Protein AF-K1RVS3-F1 (afdb_monomer_lite)

Organism: NCBI:txid408170

Foldseek 3Di:
DVVVCCCVVVVPQQADAEELDLDPCVCVVPVNGHYHYHYCLVVVVVCCVVPDPPDDLEAVAAEEEELEPSCQVVSVVNCVVSVYWYKYWYFDFDPVDDDPNHTDTPDTDIGTPDCPNHHYHYDDSDDDPCPSVVVVVVD

Structure (mmCIF, N/CA/C/O backbone):
data_AF-K1RVS3-F1
#
_entry.id   AF-K1RVS3-F1
#
loop_
_atom_site.group_PDB
_atom_site.id
_atom_site.type_symbol
_atom_site.label_atom_id
_atom_site.label_alt_id
_atom_site.label_comp_id
_atom_site.label_asym_id
_atom_site.label_entity_id
_atom_site.label_seq_id
_atom_site.pdbx_PDB_ins_code
_atom_site.Cartn_x
_atom_site.Cartn_y
_atom_site.Cartn_z
_atom_site.occupancy
_atom_site.B_iso_or_equiv
_atom_site.auth_seq_id
_atom_site.auth_comp_id
_atom_site.auth_asym_id
_atom_site.auth_atom_id
_atom_site.pdbx_PDB_model_num
ATOM 1 N N . ALA A 1 1 ? 18.062 2.737 -10.398 1.00 77.12 1 ALA A N 1
ATOM 2 C CA . ALA A 1 1 ? 17.655 1.320 -10.451 1.00 77.12 1 ALA A CA 1
ATOM 3 C C . ALA A 1 1 ? 18.523 0.573 -11.467 1.00 77.12 1 ALA A C 1
ATOM 5 O O . ALA A 1 1 ? 18.142 0.468 -12.624 1.00 77.12 1 ALA A O 1
ATOM 6 N N . ILE A 1 2 ? 19.707 0.100 -11.053 1.00 90.50 2 ILE A N 1
ATOM 7 C CA . ILE A 1 2 ? 20.671 -0.561 -11.960 1.00 90.50 2 ILE A CA 1
ATOM 8 C C . ILE A 1 2 ? 20.078 -1.858 -12.529 1.00 90.50 2 ILE A C 1
ATOM 10 O O . ILE A 1 2 ? 20.149 -2.089 -13.727 1.00 90.50 2 ILE A O 1
ATOM 14 N N . ALA A 1 3 ? 19.388 -2.644 -11.697 1.00 93.38 3 ALA A N 1
ATOM 15 C CA . ALA A 1 3 ? 18.771 -3.902 -12.121 1.00 93.38 3 ALA A CA 1
ATOM 16 C C . ALA A 1 3 ? 17.780 -3.741 -13.291 1.00 93.38 3 ALA A C 1
ATOM 18 O O . ALA A 1 3 ? 17.792 -4.549 -14.212 1.00 93.38 3 ALA A O 1
ATOM 19 N N . LEU A 1 4 ? 16.957 -2.684 -13.294 1.00 94.69 4 LEU A N 1
ATOM 20 C CA . LEU A 1 4 ? 16.032 -2.423 -14.404 1.00 94.69 4 LEU A CA 1
ATOM 21 C C . LEU A 1 4 ? 16.772 -2.102 -15.704 1.00 94.69 4 LEU A C 1
ATOM 23 O O . LEU A 1 4 ? 16.376 -2.565 -16.767 1.00 94.69 4 LEU A O 1
ATOM 27 N N . GLN A 1 5 ? 17.857 -1.331 -15.618 1.00 94.50 5 GLN A N 1
ATOM 28 C CA . GLN A 1 5 ? 18.674 -0.990 -16.781 1.00 94.50 5 GLN A CA 1
ATOM 29 C C . GLN A 1 5 ? 19.378 -2.221 -17.348 1.00 94.50 5 GLN A C 1
ATOM 31 O O . GLN A 1 5 ? 19.389 -2.386 -18.561 1.00 94.50 5 GLN A O 1
ATOM 36 N N . GLU A 1 6 ? 19.894 -3.110 -16.498 1.00 96.44 6 GLU A N 1
ATOM 37 C CA . GLU A 1 6 ? 20.478 -4.384 -16.933 1.00 96.44 6 GLU A CA 1
ATOM 38 C C . GLU A 1 6 ? 19.450 -5.247 -17.677 1.00 96.44 6 GLU A C 1
ATOM 40 O O . GLU A 1 6 ? 19.685 -5.649 -18.817 1.00 96.44 6 GLU A O 1
ATOM 45 N N . LEU A 1 7 ? 18.270 -5.458 -17.080 1.00 96.75 7 LEU A N 1
ATOM 46 C CA . LEU A 1 7 ? 17.194 -6.235 -17.700 1.00 96.75 7 LEU A CA 1
ATOM 47 C C . LEU A 1 7 ? 16.809 -5.668 -19.073 1.00 96.75 7 LEU A C 1
ATOM 49 O O . LEU A 1 7 ? 16.727 -6.396 -20.063 1.00 96.75 7 LEU A O 1
ATOM 53 N N . CYS A 1 8 ? 16.598 -4.357 -19.146 1.00 96.00 8 CYS A N 1
ATOM 54 C CA . CYS A 1 8 ? 16.056 -3.724 -20.338 1.00 96.00 8 CYS A CA 1
ATOM 55 C C . CYS A 1 8 ? 17.080 -3.422 -21.436 1.00 96.00 8 CYS A C 1
ATOM 57 O O . CYS A 1 8 ? 16.759 -3.546 -22.619 1.00 96.00 8 CYS A O 1
ATOM 59 N N . ASN A 1 9 ? 18.286 -2.990 -21.067 1.00 93.44 9 ASN A N 1
ATOM 60 C CA . ASN A 1 9 ? 19.292 -2.526 -22.022 1.00 93.44 9 ASN A CA 1
ATOM 61 C C . ASN A 1 9 ? 20.282 -3.632 -22.398 1.00 93.44 9 ASN A C 1
ATOM 63 O O . ASN A 1 9 ? 20.774 -3.628 -23.524 1.00 93.44 9 ASN A O 1
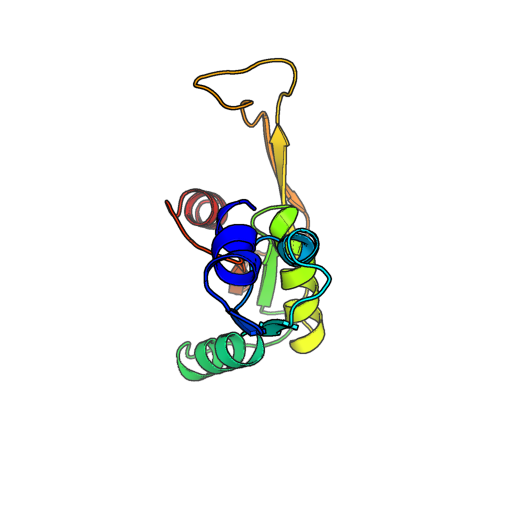ATOM 67 N N . ASN A 1 10 ? 20.543 -4.582 -21.491 1.00 95.12 10 ASN A N 1
ATOM 68 C CA . ASN A 1 10 ? 21.573 -5.606 -21.687 1.00 95.12 10 ASN A CA 1
ATOM 69 C C . ASN A 1 10 ? 20.985 -7.009 -21.898 1.00 95.12 10 ASN A C 1
ATOM 71 O O . ASN A 1 10 ? 21.623 -7.841 -22.539 1.00 95.12 10 ASN A O 1
ATOM 75 N N . MET A 1 11 ? 19.775 -7.280 -21.393 1.00 97.00 11 MET A N 1
ATOM 76 C CA . MET A 1 11 ? 19.152 -8.614 -21.450 1.00 97.00 11 MET A CA 1
ATOM 77 C C . MET A 1 11 ? 17.926 -8.697 -22.372 1.00 97.00 11 MET A C 1
ATOM 79 O O . MET A 1 11 ? 17.332 -9.765 -22.499 1.00 97.00 11 MET A O 1
ATOM 83 N N . GLY A 1 12 ? 17.558 -7.599 -23.039 1.00 96.06 12 GLY A N 1
ATOM 84 C CA . GLY A 1 12 ? 16.504 -7.588 -24.058 1.00 96.06 12 GLY A CA 1
ATOM 85 C C . GLY A 1 12 ? 15.071 -7.593 -23.518 1.00 96.06 12 GLY A C 1
ATOM 86 O O . GLY A 1 12 ? 14.155 -7.947 -24.252 1.00 96.06 12 GLY A O 1
ATOM 87 N N . VAL A 1 13 ? 14.845 -7.211 -22.256 1.00 97.44 13 VAL A N 1
ATOM 88 C CA . VAL A 1 13 ? 13.482 -7.039 -21.727 1.00 97.44 13 VAL A CA 1
ATOM 89 C C . VAL A 1 13 ? 12.863 -5.756 -22.290 1.00 97.44 13 VAL A C 1
ATOM 91 O O . VAL A 1 13 ? 13.359 -4.653 -22.051 1.00 97.44 13 VAL A O 1
ATOM 94 N N . ASP A 1 14 ? 11.757 -5.886 -23.021 1.00 95.50 14 ASP A N 1
ATOM 95 C CA . ASP A 1 14 ? 11.074 -4.739 -23.635 1.00 95.50 14 ASP A CA 1
ATOM 96 C C . ASP A 1 14 ? 9.966 -4.138 -22.768 1.00 95.50 14 ASP A C 1
ATOM 98 O O . ASP A 1 14 ? 9.826 -2.914 -22.729 1.00 95.50 14 ASP A O 1
ATOM 102 N N . ASN A 1 15 ? 9.240 -4.980 -22.028 1.00 96.06 15 ASN A N 1
ATOM 103 C CA . ASN A 1 15 ? 8.150 -4.578 -21.144 1.00 96.06 15 ASN A CA 1
ATOM 104 C C . ASN A 1 15 ? 8.275 -5.262 -19.781 1.00 96.06 15 ASN A C 1
ATOM 106 O O . ASN A 1 15 ? 8.601 -6.447 -19.695 1.00 96.06 15 ASN A O 1
ATOM 110 N N . ILE A 1 16 ? 7.958 -4.524 -18.721 1.00 96.44 16 ILE A N 1
ATOM 111 C CA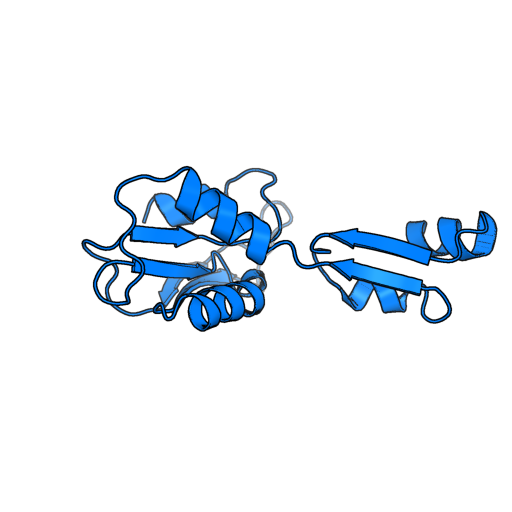 . ILE A 1 16 ? 7.850 -5.031 -17.354 1.00 96.44 16 ILE A CA 1
ATOM 112 C C . ILE A 1 16 ? 6.415 -4.828 -16.886 1.00 96.44 16 ILE A C 1
ATOM 114 O O . ILE A 1 16 ? 5.893 -3.720 -16.964 1.00 96.44 16 ILE A O 1
ATOM 118 N N . ILE A 1 17 ? 5.801 -5.892 -16.373 1.00 96.75 17 ILE A N 1
ATOM 119 C CA . ILE A 1 17 ? 4.494 -5.845 -15.717 1.00 96.75 17 ILE A CA 1
ATOM 120 C C . ILE A 1 17 ? 4.723 -6.176 -14.246 1.00 96.75 17 ILE A C 1
ATOM 122 O O . ILE A 1 17 ? 5.301 -7.215 -13.922 1.00 96.75 17 ILE A O 1
ATOM 126 N N . THR A 1 18 ? 4.302 -5.283 -13.359 1.00 95.56 18 THR A N 1
ATOM 127 C CA . THR A 1 18 ? 4.451 -5.415 -11.909 1.00 95.56 18 THR A CA 1
ATOM 128 C C . THR A 1 18 ? 3.174 -4.997 -11.190 1.00 95.56 18 THR A C 1
ATOM 130 O O . THR A 1 18 ? 2.269 -4.407 -11.782 1.00 95.56 18 THR A O 1
ATOM 133 N N . PHE A 1 19 ? 3.115 -5.295 -9.897 1.00 95.06 19 PHE A N 1
ATOM 134 C CA . PHE A 1 19 ? 2.019 -4.915 -9.018 1.00 95.06 19 PHE A CA 1
ATOM 135 C C . PHE A 1 19 ? 2.531 -4.012 -7.901 1.00 95.06 19 PHE A C 1
ATOM 137 O O . PHE A 1 19 ? 3.568 -4.311 -7.316 1.00 95.06 19 PHE A O 1
ATOM 144 N N . ASP A 1 20 ? 1.797 -2.929 -7.644 1.00 93.00 20 ASP A N 1
ATOM 145 C CA . ASP A 1 20 ? 2.004 -1.966 -6.551 1.00 93.00 20 ASP A CA 1
ATOM 146 C C . ASP A 1 20 ? 3.478 -1.653 -6.229 1.00 93.00 20 ASP A C 1
ATOM 148 O O . ASP A 1 20 ? 3.944 -1.825 -5.105 1.00 93.00 20 ASP A O 1
ATOM 152 N N . ALA A 1 21 ? 4.248 -1.219 -7.232 1.00 93.94 21 ALA A N 1
ATOM 153 C CA . ALA A 1 21 ? 5.636 -0.820 -7.010 1.00 93.94 21 ALA A CA 1
ATOM 154 C C . ALA A 1 21 ? 5.729 0.261 -5.914 1.00 93.94 21 ALA A C 1
ATOM 156 O O . ALA A 1 21 ? 5.094 1.309 -6.045 1.00 93.94 21 ALA A O 1
ATOM 157 N N . HIS A 1 22 ? 6.578 0.025 -4.902 1.00 92.06 22 HIS A N 1
ATOM 158 C CA . HIS A 1 22 ? 6.781 0.913 -3.744 1.00 92.06 22 HIS A CA 1
ATOM 159 C C . HIS A 1 22 ? 6.933 2.389 -4.137 1.00 92.06 22 HIS A C 1
ATOM 161 O O . HIS A 1 22 ? 6.316 3.277 -3.553 1.00 92.06 22 HIS A O 1
ATOM 167 N N . ASP A 1 23 ? 7.726 2.646 -5.182 1.00 90.81 23 ASP A N 1
ATOM 168 C CA . ASP A 1 23 ? 7.814 3.949 -5.828 1.00 90.81 23 ASP A CA 1
ATOM 169 C C . ASP A 1 23 ? 7.659 3.793 -7.351 1.00 90.81 23 ASP A C 1
ATOM 171 O O . ASP A 1 23 ? 8.591 3.321 -8.017 1.00 90.81 23 ASP A O 1
ATOM 175 N N . PRO A 1 24 ? 6.527 4.214 -7.947 1.00 89.12 24 PRO A N 1
ATOM 176 C CA . PRO A 1 24 ? 6.302 4.081 -9.385 1.00 89.12 24 PRO A CA 1
ATOM 177 C C . PRO A 1 24 ? 7.296 4.901 -10.221 1.00 89.12 24 PRO A C 1
ATOM 179 O O . PRO A 1 24 ? 7.517 4.594 -11.393 1.00 89.12 24 PRO A O 1
ATOM 182 N N . ARG A 1 25 ? 7.976 5.898 -9.631 1.00 92.12 25 ARG A N 1
ATOM 183 C CA . ARG A 1 25 ? 9.012 6.695 -10.314 1.00 92.12 25 ARG A CA 1
ATOM 184 C C . ARG A 1 25 ? 10.228 5.865 -10.711 1.00 92.12 25 ARG A C 1
ATOM 186 O O . ARG A 1 25 ? 11.052 6.342 -11.490 1.00 92.12 25 ARG A O 1
ATOM 193 N N . VAL A 1 26 ? 10.345 4.628 -10.226 1.00 93.50 26 VAL A N 1
ATOM 194 C CA . VAL A 1 26 ? 11.361 3.667 -10.668 1.00 93.50 26 VAL A CA 1
ATOM 195 C C . VAL A 1 26 ? 11.366 3.479 -12.198 1.00 93.50 26 VAL A C 1
ATOM 197 O O . VAL A 1 26 ? 12.433 3.269 -12.778 1.00 93.50 26 VAL A O 1
ATOM 200 N N . GLN A 1 27 ? 10.219 3.676 -12.862 1.00 94.38 27 GLN A N 1
ATOM 201 C CA . GLN A 1 27 ? 10.084 3.701 -14.324 1.00 94.38 27 GLN A CA 1
ATOM 202 C C . GLN A 1 27 ? 11.038 4.699 -15.006 1.00 94.38 27 GLN A C 1
ATOM 204 O O . GLN A 1 27 ? 11.537 4.427 -16.097 1.00 94.38 27 GLN A O 1
ATOM 209 N N . ASN A 1 28 ? 11.376 5.818 -14.355 1.00 95.06 28 ASN A N 1
ATOM 210 C CA . ASN A 1 28 ? 12.280 6.832 -14.910 1.00 95.06 28 ASN A CA 1
ATOM 211 C C . ASN A 1 28 ? 13.697 6.300 -15.178 1.00 95.06 28 ASN A C 1
ATOM 213 O O . ASN A 1 28 ? 14.463 6.933 -15.899 1.00 95.06 28 ASN A O 1
ATOM 217 N N . ALA A 1 29 ? 14.069 5.150 -14.604 1.00 95.06 29 ALA A N 1
ATOM 218 C CA . ALA A 1 29 ? 15.347 4.503 -14.888 1.00 95.06 29 ALA A CA 1
ATOM 219 C C . ALA A 1 29 ? 15.407 3.860 -16.286 1.00 95.06 29 ALA A C 1
ATOM 221 O O . ALA A 1 29 ? 16.510 3.640 -16.792 1.00 95.06 29 ALA A O 1
ATOM 222 N N . ILE A 1 30 ? 14.248 3.561 -16.884 1.00 95.56 30 ILE A N 1
ATOM 223 C CA . ILE A 1 30 ? 14.075 2.887 -18.180 1.00 95.56 30 ILE A CA 1
ATOM 224 C C . ILE A 1 30 ? 12.971 3.576 -19.015 1.00 95.56 30 ILE A C 1
ATOM 226 O O . ILE A 1 30 ? 12.006 2.937 -19.428 1.00 95.56 30 ILE A O 1
ATOM 230 N N . PRO A 1 31 ? 13.089 4.885 -19.307 1.00 94.19 31 PRO A N 1
ATOM 231 C CA . PRO A 1 31 ? 11.987 5.697 -19.841 1.00 94.19 31 PRO A CA 1
ATOM 232 C C . PRO A 1 31 ? 11.537 5.311 -21.260 1.00 94.19 31 PRO A C 1
ATOM 234 O O . PRO A 1 31 ? 10.481 5.747 -21.707 1.00 94.19 31 PRO A O 1
ATOM 237 N N . LEU A 1 32 ? 12.339 4.520 -21.978 1.00 94.56 32 LEU A N 1
ATOM 238 C CA . LEU A 1 32 ? 12.052 4.050 -23.337 1.00 94.56 32 LEU A CA 1
ATOM 239 C C . LEU A 1 32 ? 11.452 2.635 -23.375 1.00 94.56 32 LEU A C 1
ATOM 241 O O . LEU A 1 32 ? 11.299 2.068 -24.454 1.00 94.56 32 LEU A O 1
ATOM 245 N N . LYS A 1 33 ? 11.166 2.040 -22.214 1.00 95.69 33 LYS A N 1
ATOM 246 C CA . LYS A 1 33 ? 10.674 0.665 -22.076 1.00 95.69 33 LYS A CA 1
ATOM 247 C C . LYS A 1 33 ? 9.283 0.665 -21.462 1.00 95.69 33 LYS A C 1
ATOM 249 O O . LYS A 1 33 ? 8.941 1.571 -20.700 1.00 95.69 33 LYS A O 1
ATOM 254 N N . GLY A 1 34 ? 8.477 -0.342 -21.793 1.00 95.50 34 GLY A N 1
ATOM 255 C CA . GLY A 1 34 ? 7.160 -0.478 -21.186 1.00 95.50 34 GLY A CA 1
ATOM 256 C C . GLY A 1 34 ? 7.286 -0.825 -19.707 1.00 95.50 34 GLY A C 1
ATOM 257 O O . GLY A 1 34 ? 8.059 -1.705 -19.324 1.00 95.50 34 GLY A O 1
ATOM 258 N N . PHE A 1 35 ? 6.521 -0.129 -18.872 1.00 96.56 35 PHE A N 1
ATOM 259 C CA . PHE A 1 35 ? 6.440 -0.396 -17.443 1.00 96.56 35 PHE A CA 1
ATOM 260 C C . PHE A 1 35 ? 4.988 -0.254 -17.000 1.00 96.56 35 PHE A C 1
ATOM 262 O O . PHE A 1 35 ? 4.466 0.852 -16.862 1.00 96.56 35 PHE A O 1
ATOM 269 N N . GLU A 1 36 ? 4.325 -1.385 -16.817 1.00 96.06 36 GLU A N 1
ATOM 270 C CA . GLU A 1 36 ? 2.951 -1.461 -16.347 1.00 96.06 36 GLU A CA 1
ATOM 271 C C . GLU A 1 36 ? 2.963 -1.754 -14.849 1.00 96.06 36 GLU A C 1
ATOM 273 O O . GLU A 1 36 ? 3.420 -2.810 -14.414 1.00 96.06 36 GLU A O 1
ATOM 278 N N . ASN A 1 37 ? 2.469 -0.807 -14.054 1.00 94.62 37 ASN A N 1
ATOM 279 C CA . ASN A 1 37 ? 2.320 -0.964 -12.612 1.00 94.62 37 ASN A CA 1
ATOM 280 C C . ASN A 1 37 ? 0.836 -1.062 -12.258 1.00 94.62 37 ASN A C 1
ATOM 282 O O . ASN A 1 37 ? 0.135 -0.051 -12.193 1.00 94.62 37 ASN A O 1
ATOM 286 N N . VAL A 1 38 ? 0.350 -2.282 -12.058 1.00 94.81 38 VAL A N 1
ATOM 287 C CA . VAL A 1 38 ? -1.061 -2.548 -11.774 1.00 94.81 38 VAL A CA 1
ATOM 288 C C . VAL A 1 38 ? -1.324 -2.396 -10.278 1.00 94.81 38 VAL A C 1
ATOM 290 O O . VAL A 1 38 ? -0.652 -3.005 -9.447 1.00 94.81 38 VAL A O 1
ATOM 293 N N . GLN A 1 39 ? -2.339 -1.610 -9.920 1.00 92.12 39 GLN A N 1
ATOM 294 C CA . GLN A 1 39 ? -2.774 -1.478 -8.530 1.00 92.12 39 GLN A CA 1
ATOM 295 C C . GLN A 1 39 ? -3.723 -2.630 -8.155 1.00 92.12 39 GLN A C 1
ATOM 2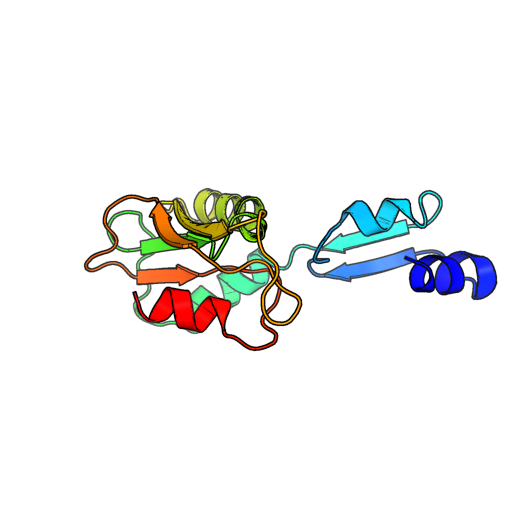97 O O . GLN A 1 39 ? -4.784 -2.770 -8.769 1.00 92.12 39 GLN A O 1
ATOM 302 N N . PRO A 1 40 ? -3.412 -3.439 -7.126 1.00 94.44 40 PRO A N 1
ATOM 303 C CA . PRO A 1 40 ? -4.234 -4.580 -6.729 1.00 94.44 40 PRO A CA 1
ATOM 304 C C . PRO A 1 40 ? -5.440 -4.187 -5.859 1.00 94.44 40 PRO A C 1
ATOM 306 O O . PRO A 1 40 ? -6.112 -5.068 -5.328 1.00 94.44 40 PRO A O 1
ATOM 309 N N . ALA A 1 41 ? -5.742 -2.891 -5.713 1.00 93.44 41 ALA A N 1
ATOM 310 C CA . ALA A 1 41 ? -6.701 -2.376 -4.736 1.00 93.44 41 ALA A CA 1
ATOM 311 C C . ALA A 1 41 ? -8.085 -3.039 -4.819 1.00 93.44 41 ALA A C 1
ATOM 313 O O . ALA A 1 41 ? -8.629 -3.452 -3.801 1.00 93.44 41 ALA A O 1
ATOM 314 N N . TYR A 1 42 ? -8.621 -3.242 -6.027 1.00 94.00 42 TYR A N 1
ATOM 315 C CA . TYR A 1 42 ? -9.892 -3.953 -6.196 1.00 94.00 42 TYR A CA 1
ATOM 316 C C . TYR A 1 42 ? -9.836 -5.398 -5.677 1.00 94.00 42 TYR A C 1
ATOM 318 O O . TYR A 1 42 ? -10.765 -5.848 -5.011 1.00 94.00 42 TYR A O 1
ATOM 326 N N . GLN A 1 43 ? -8.748 -6.127 -5.952 1.00 96.06 43 GLN A N 1
ATOM 327 C CA . GLN A 1 43 ? -8.595 -7.505 -5.475 1.00 96.06 43 GLN A CA 1
ATOM 328 C C . GLN A 1 43 ? -8.431 -7.551 -3.954 1.00 96.06 43 GLN A C 1
ATOM 330 O O . GLN A 1 43 ? -8.975 -8.450 -3.321 1.00 96.06 43 GLN A O 1
ATOM 335 N N . MET A 1 44 ? -7.746 -6.566 -3.365 1.00 95.44 44 MET A N 1
ATOM 336 C CA . MET A 1 44 ? -7.609 -6.437 -1.911 1.00 95.44 44 MET A CA 1
ATOM 337 C C . MET A 1 44 ? -8.952 -6.136 -1.238 1.00 95.44 44 MET A C 1
ATOM 339 O O . MET A 1 44 ? -9.319 -6.823 -0.292 1.00 95.44 44 MET A O 1
ATOM 343 N N . ILE A 1 45 ? -9.730 -5.185 -1.767 1.00 94.44 45 ILE A N 1
ATOM 344 C CA . ILE A 1 45 ? -11.086 -4.883 -1.277 1.00 94.44 45 ILE A CA 1
ATOM 345 C C . ILE A 1 45 ? -11.986 -6.113 -1.406 1.00 94.44 45 ILE A C 1
ATOM 347 O O . ILE A 1 45 ? -12.675 -6.488 -0.462 1.00 94.44 45 ILE A O 1
ATOM 351 N N . LYS A 1 46 ? -11.959 -6.782 -2.562 1.00 95.50 46 LYS A N 1
ATOM 352 C CA . LYS A 1 46 ? -12.726 -8.009 -2.782 1.00 95.50 46 LYS A CA 1
ATOM 353 C C . LYS A 1 46 ? -12.331 -9.096 -1.783 1.00 95.50 46 LYS A C 1
ATOM 355 O O . LYS A 1 46 ? -13.209 -9.784 -1.275 1.00 95.50 46 LYS A O 1
ATOM 360 N N . ALA A 1 47 ? -11.041 -9.282 -1.517 1.00 96.38 47 ALA A N 1
ATOM 361 C CA . ALA A 1 47 ? -10.581 -10.250 -0.532 1.00 96.38 47 ALA A CA 1
ATOM 362 C C . ALA A 1 47 ? -11.064 -9.879 0.875 1.00 96.38 47 ALA A C 1
ATOM 364 O O . ALA A 1 47 ? -11.609 -10.744 1.549 1.00 96.38 47 ALA A O 1
ATOM 365 N N . LEU A 1 48 ? -10.948 -8.609 1.275 1.00 94.56 48 LEU A N 1
ATOM 366 C CA . LEU A 1 48 ? -11.427 -8.111 2.564 1.00 94.56 48 LEU A CA 1
ATOM 367 C C . LEU A 1 48 ? -12.915 -8.428 2.768 1.00 94.56 48 LEU A C 1
ATOM 369 O O . LEU A 1 48 ? -13.264 -9.143 3.698 1.00 94.56 48 LEU A O 1
ATOM 373 N N . VAL A 1 49 ? -13.770 -7.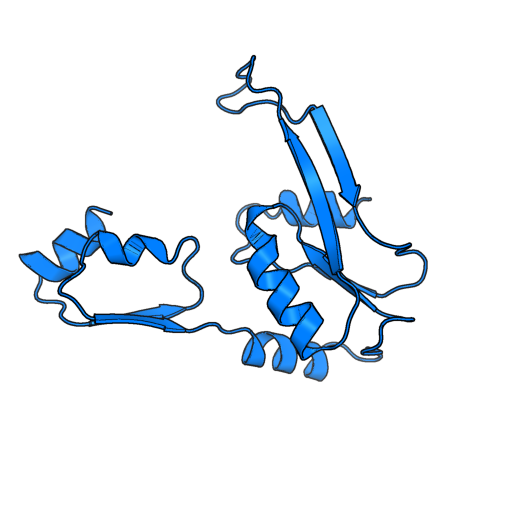985 1.845 1.00 93.88 49 VAL A N 1
ATOM 374 C CA . VAL A 1 49 ? -15.234 -8.134 1.948 1.00 93.88 49 VAL A CA 1
ATOM 375 C C . VAL A 1 49 ? -15.693 -9.596 1.918 1.00 93.88 49 VAL A C 1
ATOM 377 O O . VAL A 1 49 ? -16.738 -9.918 2.465 1.00 93.88 49 VAL A O 1
ATOM 380 N N . ASN A 1 50 ? -14.943 -10.493 1.271 1.00 96.06 50 ASN A N 1
ATOM 381 C CA . ASN A 1 50 ? -15.315 -11.912 1.198 1.00 96.06 50 ASN A CA 1
ATOM 382 C C . ASN A 1 50 ? -14.725 -12.777 2.324 1.00 96.06 50 ASN A C 1
ATOM 384 O O . ASN A 1 50 ? -15.094 -13.944 2.410 1.00 96.06 50 ASN A O 1
ATOM 388 N N . ASN A 1 51 ? -13.770 -12.270 3.113 1.00 96.50 51 ASN A N 1
ATOM 389 C CA . ASN A 1 51 ? -13.072 -13.065 4.138 1.00 96.50 51 ASN A CA 1
ATOM 390 C C . ASN A 1 51 ? -13.191 -12.494 5.553 1.00 96.50 51 ASN A C 1
ATOM 392 O O . ASN A 1 51 ? -12.816 -13.177 6.503 1.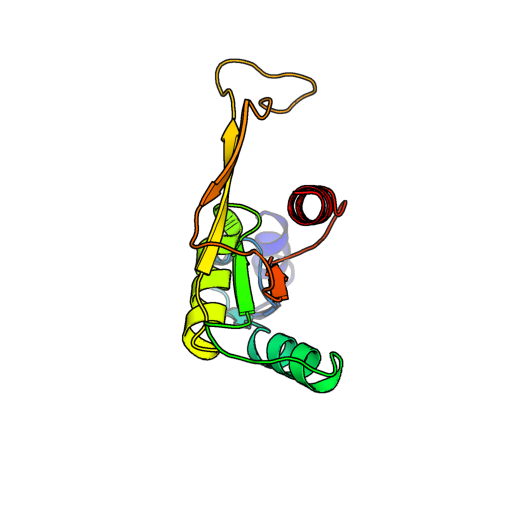00 96.50 51 ASN A O 1
ATOM 396 N N . VAL A 1 52 ? -13.662 -11.259 5.695 1.00 94.38 52 VAL A N 1
ATOM 397 C CA . VAL A 1 52 ? -13.997 -10.662 6.983 1.00 94.38 52 VAL A CA 1
ATOM 398 C C . VAL A 1 52 ? -15.513 -10.605 7.042 1.00 94.38 52 VAL A C 1
ATOM 400 O O . VAL A 1 52 ? -16.142 -9.915 6.236 1.00 94.38 52 VAL A O 1
ATOM 403 N N . ASP A 1 53 ? -16.080 -11.402 7.944 1.00 93.31 53 ASP A N 1
ATOM 404 C CA . ASP A 1 53 ? -17.504 -11.351 8.261 1.00 93.31 53 ASP A CA 1
ATOM 405 C C . ASP A 1 53 ? -17.843 -9.986 8.895 1.00 93.31 53 ASP A C 1
ATOM 407 O O . ASP A 1 53 ? -16.957 -9.157 9.066 1.00 93.31 53 ASP A O 1
ATOM 411 N N . ASP A 1 54 ? -19.126 -9.707 9.147 1.00 92.12 54 ASP A N 1
ATOM 412 C CA . ASP A 1 54 ? -19.615 -8.543 9.923 1.00 92.12 54 ASP A CA 1
ATOM 413 C C . ASP A 1 54 ? -19.094 -7.128 9.567 1.00 92.12 54 ASP A C 1
ATOM 415 O O . ASP A 1 54 ? -19.385 -6.163 10.268 1.00 92.12 54 ASP A O 1
ATOM 419 N N . LEU A 1 55 ? -18.436 -6.969 8.417 1.00 93.06 55 LEU A N 1
ATOM 420 C CA . LEU A 1 55 ? -17.868 -5.703 7.969 1.00 93.06 55 LEU A CA 1
ATOM 421 C C . LEU A 1 55 ? -18.966 -4.691 7.592 1.00 93.06 55 LEU A C 1
ATOM 423 O O . LEU A 1 55 ? -19.726 -4.893 6.638 1.00 93.06 55 LEU A O 1
ATOM 427 N N . HIS A 1 56 ? -19.009 -3.557 8.291 1.00 94.25 56 HIS A N 1
ATOM 428 C CA . HIS A 1 56 ? -19.907 -2.441 7.983 1.00 94.25 56 HIS A CA 1
ATOM 429 C C . HIS A 1 56 ? -19.160 -1.330 7.230 1.00 94.25 56 HIS A C 1
ATOM 431 O O . HIS A 1 56 ? -18.444 -0.518 7.812 1.00 94.25 56 HIS A O 1
ATOM 437 N N . LEU A 1 57 ? -19.318 -1.304 5.903 1.00 94.06 57 LEU A N 1
ATOM 438 C CA . LEU A 1 57 ? -18.662 -0.338 5.013 1.00 94.06 57 LEU A CA 1
ATOM 439 C C . LEU A 1 57 ? -19.371 1.027 5.009 1.00 94.06 57 LEU A C 1
ATOM 441 O O . LEU A 1 57 ? -19.991 1.414 4.017 1.00 94.06 57 LEU A O 1
ATOM 445 N N . ASP A 1 58 ? -19.267 1.761 6.111 1.00 94.94 58 ASP A N 1
ATOM 446 C CA . ASP A 1 58 ? -19.734 3.143 6.232 1.00 94.94 58 ASP A CA 1
ATOM 447 C C . ASP A 1 58 ? -18.845 3.962 7.186 1.00 94.94 58 ASP A C 1
ATOM 449 O O . ASP A 1 58 ? -17.965 3.432 7.868 1.00 94.94 58 ASP A O 1
ATOM 453 N N . LYS A 1 59 ? -19.037 5.285 7.203 1.00 94.56 59 LYS A N 1
ATOM 454 C CA . LYS A 1 59 ? -18.174 6.213 7.955 1.00 94.56 59 LYS A CA 1
ATOM 455 C C . LYS A 1 59 ? -18.406 6.143 9.456 1.00 94.56 59 LYS A C 1
ATOM 457 O O . LYS A 1 59 ? -17.543 6.562 10.232 1.00 94.56 59 LYS A O 1
ATOM 462 N N . GLU A 1 60 ? -19.577 5.687 9.869 1.00 94.88 60 GLU A N 1
ATOM 463 C CA . GLU A 1 60 ? -19.981 5.560 11.256 1.00 94.88 60 GLU A CA 1
ATOM 464 C C . GLU A 1 60 ? -19.267 4.378 11.919 1.00 94.88 60 GLU A C 1
ATOM 466 O O . GLU A 1 60 ? -18.835 4.518 13.064 1.00 94.88 60 GLU A O 1
ATOM 471 N N . HIS A 1 61 ? -19.061 3.280 11.187 1.00 95.88 61 HIS A N 1
ATOM 472 C CA . HIS A 1 61 ? -18.501 2.034 11.714 1.00 95.88 61 HIS A CA 1
ATOM 473 C C . HIS A 1 61 ? -17.066 1.740 11.273 1.00 95.88 61 HIS A C 1
ATOM 475 O O . HIS A 1 61 ? -16.409 0.941 11.929 1.00 95.88 61 HIS A O 1
ATOM 481 N N . MET A 1 62 ? -16.546 2.366 10.212 1.00 96.25 62 MET A N 1
ATOM 482 C CA . MET A 1 62 ? -15.235 2.002 9.667 1.00 96.25 62 MET A CA 1
ATOM 483 C C . MET A 1 62 ? -14.403 3.205 9.203 1.00 96.25 62 MET A C 1
ATOM 485 O O . MET A 1 62 ? -14.917 4.236 8.762 1.00 96.25 62 MET A O 1
ATOM 489 N N . MET A 1 63 ? -13.078 3.073 9.293 1.00 96.62 63 MET A N 1
ATOM 490 C CA . MET A 1 63 ? -12.113 4.071 8.828 1.00 96.62 63 MET A CA 1
ATOM 491 C C . MET A 1 63 ? -10.916 3.420 8.127 1.00 96.62 63 MET A C 1
ATOM 493 O O . MET A 1 63 ? -10.403 2.394 8.568 1.00 96.62 63 MET A O 1
ATOM 497 N N . VAL A 1 64 ? -10.417 4.065 7.070 1.00 97.12 64 VAL A N 1
ATOM 498 C CA . VAL A 1 64 ? -9.122 3.730 6.462 1.00 97.12 64 VAL A CA 1
ATOM 499 C C . VAL A 1 64 ? -8.017 4.519 7.154 1.00 97.12 64 VAL A C 1
ATOM 501 O O . VAL A 1 64 ? -8.137 5.729 7.326 1.00 97.12 64 VAL A O 1
ATOM 504 N N . VAL A 1 65 ? -6.918 3.862 7.519 1.00 95.94 65 VAL A N 1
ATOM 505 C CA . VAL A 1 65 ? -5.783 4.494 8.195 1.00 95.94 65 VAL A CA 1
ATOM 506 C C . VAL A 1 65 ? -4.480 4.239 7.447 1.00 95.94 65 VAL A C 1
ATOM 508 O O . VAL A 1 65 ? -4.099 3.097 7.197 1.00 95.94 65 VAL A O 1
ATOM 511 N N . SER A 1 66 ? -3.762 5.319 7.140 1.00 94.50 66 SER A N 1
ATOM 512 C CA . SER A 1 66 ? -2.393 5.232 6.629 1.00 94.50 66 SER A CA 1
ATOM 513 C C . SER A 1 66 ? -1.398 5.054 7.781 1.00 94.50 66 SER A C 1
ATOM 515 O O . SER A 1 66 ? -1.422 5.860 8.719 1.00 94.50 66 SER A O 1
ATOM 517 N N . PRO A 1 67 ? -0.503 4.050 7.748 1.00 91.69 67 PRO A N 1
ATOM 518 C CA . PRO A 1 67 ? 0.475 3.831 8.817 1.00 91.69 67 PRO A CA 1
ATOM 519 C C . PRO A 1 67 ? 1.578 4.901 8.857 1.00 91.69 67 PRO A C 1
ATOM 521 O O . PRO A 1 67 ? 2.230 5.085 9.886 1.00 91.69 67 PRO A O 1
ATOM 524 N N . ASP A 1 68 ? 1.793 5.604 7.743 1.00 88.62 68 ASP A N 1
ATOM 525 C CA . ASP A 1 68 ? 2.660 6.773 7.635 1.00 88.62 68 ASP A CA 1
ATOM 526 C C . ASP A 1 68 ? 2.259 7.678 6.450 1.00 88.62 68 ASP A C 1
ATOM 528 O O . ASP A 1 68 ? 1.198 7.519 5.846 1.00 88.62 68 ASP A O 1
ATOM 532 N N . GLU A 1 69 ? 3.087 8.673 6.129 1.00 88.06 69 GLU A N 1
ATOM 533 C CA . GLU A 1 69 ? 2.873 9.588 5.001 1.00 88.06 69 GLU A CA 1
ATOM 534 C C . GLU A 1 69 ? 3.004 8.899 3.629 1.00 88.06 69 GLU A C 1
ATOM 536 O O . GLU A 1 69 ? 2.319 9.282 2.680 1.00 88.06 69 GLU A O 1
ATOM 541 N N . GLY A 1 70 ? 3.849 7.869 3.513 1.00 87.56 70 GLY A N 1
ATOM 542 C CA . GLY A 1 70 ? 4.128 7.182 2.251 1.00 87.56 70 GLY A CA 1
ATOM 543 C C . GLY A 1 70 ? 2.923 6.404 1.721 1.00 87.56 70 GLY A C 1
ATOM 544 O O . GLY A 1 70 ? 2.680 6.385 0.514 1.00 87.56 70 GLY A O 1
ATOM 545 N N . GLY A 1 71 ? 2.119 5.837 2.623 1.00 89.50 71 GLY A N 1
ATOM 546 C CA . GLY A 1 71 ? 0.880 5.124 2.293 1.00 89.50 71 GLY A CA 1
ATOM 547 C C . GLY A 1 71 ? -0.327 6.018 1.975 1.00 89.50 71 GLY A C 1
ATOM 548 O O . GLY A 1 71 ? -1.387 5.508 1.602 1.00 89.50 71 GLY A O 1
ATOM 549 N N . MET A 1 72 ? -0.205 7.346 2.094 1.00 92.62 72 MET A N 1
ATOM 550 C CA . MET A 1 72 ? -1.369 8.240 2.125 1.00 92.62 72 MET A CA 1
ATOM 551 C C . MET A 1 72 ? -2.149 8.265 0.805 1.00 92.62 72 MET A C 1
ATOM 553 O O . MET A 1 72 ? -3.376 8.196 0.808 1.00 92.62 72 MET A O 1
ATOM 557 N N . SER A 1 73 ? -1.461 8.320 -0.338 1.00 92.38 73 SER A N 1
ATOM 558 C CA . SER A 1 73 ? -2.112 8.322 -1.660 1.00 92.38 73 SER A CA 1
ATOM 559 C C . SER A 1 73 ? -2.914 7.041 -1.909 1.00 92.38 73 SER A C 1
ATOM 561 O O . SER A 1 73 ? -4.017 7.095 -2.457 1.00 92.38 73 SER A O 1
ATOM 563 N N . ARG A 1 74 ? -2.394 5.899 -1.443 1.00 93.50 74 ARG A N 1
ATOM 564 C CA . ARG A 1 74 ? -3.084 4.608 -1.467 1.00 93.50 74 ARG A CA 1
ATOM 565 C C . ARG A 1 74 ? -4.315 4.659 -0.572 1.00 93.50 74 ARG A C 1
ATOM 567 O O . ARG A 1 74 ? -5.407 4.374 -1.046 1.00 93.50 74 ARG A O 1
ATOM 574 N N . CYS A 1 75 ? -4.180 5.105 0.672 1.00 95.56 75 CYS A N 1
ATOM 575 C CA . CYS A 1 75 ? -5.306 5.189 1.602 1.00 95.56 75 CYS A CA 1
ATOM 576 C C . CYS A 1 75 ? -6.424 6.129 1.119 1.00 95.56 75 CYS A C 1
ATOM 578 O O . CYS A 1 75 ? -7.594 5.789 1.268 1.00 95.56 75 CYS A O 1
ATOM 580 N N . ILE A 1 76 ? -6.086 7.249 0.465 1.00 95.50 76 ILE A N 1
ATOM 581 C CA . ILE A 1 76 ? -7.062 8.141 -0.189 1.00 95.50 76 ILE A CA 1
ATOM 582 C C . ILE A 1 76 ? -7.875 7.393 -1.252 1.00 95.50 76 ILE A C 1
ATOM 584 O O . ILE A 1 76 ? -9.085 7.589 -1.356 1.00 95.50 76 ILE A O 1
ATOM 588 N N . TYR A 1 77 ? -7.235 6.536 -2.052 1.00 95.06 77 TYR A N 1
ATOM 589 C CA . TYR A 1 77 ? -7.945 5.742 -3.052 1.00 95.06 77 TYR A CA 1
ATOM 590 C C . TYR A 1 77 ? -8.951 4.789 -2.393 1.00 95.06 77 TYR A C 1
ATOM 592 O O . TYR A 1 77 ? -10.120 4.775 -2.780 1.00 95.06 77 TYR A O 1
ATOM 600 N N . TYR A 1 78 ? -8.524 4.041 -1.369 1.00 96.62 78 TYR A N 1
ATOM 601 C CA . TYR A 1 78 ? -9.409 3.126 -0.641 1.00 96.62 78 TYR A CA 1
ATOM 602 C C . TYR A 1 78 ? -10.573 3.871 0.020 1.00 96.62 78 TYR A C 1
ATOM 604 O O . TYR A 1 78 ? -11.721 3.475 -0.169 1.00 96.62 78 TYR A O 1
ATOM 612 N N . SER A 1 79 ? -10.306 4.972 0.731 1.00 96.19 79 SER A N 1
ATOM 613 C CA . SER A 1 79 ? -11.355 5.753 1.395 1.00 96.19 79 SER A CA 1
ATOM 614 C C . SER A 1 79 ? -12.354 6.336 0.396 1.00 96.19 79 SER A C 1
ATOM 616 O O . SER A 1 79 ? -13.557 6.297 0.636 1.00 96.19 79 SER A O 1
ATOM 618 N N . THR A 1 80 ? -11.885 6.795 -0.766 1.00 95.44 80 THR A N 1
ATOM 619 C CA . THR A 1 80 ? -12.748 7.341 -1.822 1.00 95.44 80 THR A CA 1
ATOM 620 C C . THR A 1 80 ? -13.640 6.268 -2.440 1.00 95.44 80 THR A C 1
ATOM 622 O O . THR A 1 80 ? -14.835 6.495 -2.614 1.00 95.44 80 THR A O 1
ATOM 625 N N . VAL A 1 81 ? -13.080 5.098 -2.770 1.00 94.50 81 VAL A N 1
ATOM 626 C CA . VAL A 1 81 ? -13.833 3.995 -3.392 1.00 94.50 81 VAL A CA 1
ATOM 627 C C . VAL A 1 81 ? -14.844 3.385 -2.422 1.00 94.50 81 VAL A C 1
ATOM 629 O O . VAL A 1 81 ? -15.942 3.028 -2.840 1.00 94.50 81 VAL A O 1
ATOM 632 N N . LEU A 1 82 ? -14.488 3.279 -1.140 1.00 95.56 82 LEU A N 1
ATOM 633 C CA . LEU A 1 82 ? -15.344 2.694 -0.104 1.00 95.56 82 LEU A CA 1
ATOM 634 C C . LEU A 1 82 ? -16.272 3.719 0.567 1.00 95.56 82 LEU A C 1
ATOM 636 O O . LEU A 1 82 ? -17.161 3.332 1.315 1.00 95.56 82 LEU A O 1
ATOM 640 N N . GLY A 1 83 ? -16.080 5.017 0.317 1.00 95.81 83 GLY A N 1
ATOM 641 C CA . GLY A 1 83 ? -16.845 6.083 0.964 1.00 95.81 83 GLY A CA 1
ATOM 642 C C . GLY A 1 83 ? -16.547 6.252 2.458 1.00 95.81 83 GLY A C 1
ATOM 643 O O . GLY A 1 83 ? -17.405 6.752 3.178 1.00 95.81 83 GLY A O 1
ATOM 644 N N . LEU A 1 84 ? -15.358 5.859 2.920 1.00 96.88 84 LEU A N 1
ATOM 645 C CA . LEU A 1 84 ? -14.958 5.852 4.332 1.00 96.88 84 LEU A CA 1
ATOM 646 C C . LEU A 1 84 ? -14.207 7.127 4.734 1.00 96.88 84 LEU A C 1
ATOM 648 O O . LEU A 1 84 ? -13.684 7.859 3.889 1.00 96.88 84 LEU A O 1
ATOM 652 N N . ASP A 1 85 ? -14.121 7.376 6.040 1.00 96.38 85 ASP A N 1
ATOM 653 C CA . ASP A 1 85 ? -13.214 8.391 6.575 1.00 96.38 85 ASP A CA 1
ATOM 654 C C . ASP A 1 85 ? -11.751 7.935 6.456 1.00 96.38 85 ASP A C 1
ATOM 656 O O . ASP A 1 85 ? -11.445 6.740 6.384 1.00 96.38 85 ASP A O 1
ATOM 660 N N . LEU A 1 86 ? -10.841 8.910 6.440 1.00 96.56 86 LEU A N 1
ATOM 661 C CA . LEU A 1 86 ? -9.401 8.699 6.336 1.00 96.56 86 LEU A CA 1
ATOM 662 C C . LEU A 1 86 ? -8.689 9.251 7.573 1.00 96.56 86 LEU A C 1
ATOM 664 O O . LEU A 1 86 ? -8.819 10.433 7.894 1.00 96.56 86 LEU A O 1
ATOM 668 N N . GLY A 1 87 ? -7.898 8.402 8.218 1.00 95.25 87 GLY A N 1
ATOM 669 C CA . GLY A 1 87 ? -6.924 8.772 9.235 1.00 95.25 87 GLY A CA 1
ATOM 670 C C . GLY A 1 87 ? -5.495 8.480 8.780 1.00 95.25 87 GLY A C 1
ATOM 671 O O . GLY A 1 87 ? -5.255 7.772 7.800 1.00 95.25 87 GLY A O 1
ATOM 672 N N . MET A 1 88 ? -4.517 9.009 9.504 1.00 93.56 88 MET A N 1
ATOM 673 C CA . MET A 1 88 ? -3.115 8.654 9.306 1.00 93.56 88 MET A CA 1
ATOM 674 C C . MET A 1 88 ? -2.322 8.732 10.601 1.00 93.56 88 MET A C 1
ATOM 676 O O . MET A 1 88 ? -2.599 9.559 11.469 1.00 93.56 88 MET A O 1
ATOM 680 N N . PHE A 1 89 ? -1.274 7.930 10.696 1.00 89.62 89 PHE A N 1
ATOM 681 C CA . PHE A 1 89 ? -0.254 8.107 11.712 1.00 89.62 89 PHE A CA 1
ATOM 682 C C . PHE A 1 89 ? 0.891 8.957 11.168 1.00 89.62 89 PHE A C 1
ATOM 684 O O . PHE A 1 89 ? 1.499 8.661 10.145 1.00 89.62 89 PHE A O 1
ATOM 691 N N . TYR A 1 90 ? 1.206 10.038 11.870 1.00 85.75 90 TYR A N 1
ATOM 692 C CA . TYR A 1 90 ? 2.336 10.895 11.554 1.00 85.75 90 TYR A CA 1
ATOM 693 C C . TYR A 1 90 ? 3.524 10.552 12.456 1.00 85.75 90 TYR A C 1
ATOM 695 O O . TYR A 1 90 ? 3.449 10.651 13.686 1.00 85.75 90 TYR A O 1
ATOM 703 N N . LYS A 1 91 ? 4.641 10.157 11.834 1.00 81.38 91 LYS A N 1
ATOM 704 C CA . LYS A 1 91 ? 5.918 9.872 12.503 1.00 81.38 91 LYS A CA 1
ATOM 705 C C . LYS A 1 91 ? 6.822 11.097 12.415 1.00 81.38 91 LYS A C 1
ATOM 707 O O . LYS A 1 91 ? 7.502 11.307 11.412 1.00 81.38 91 LYS A O 1
ATOM 712 N N . ARG A 1 92 ? 6.899 11.888 13.486 1.00 79.00 92 ARG A N 1
ATOM 713 C CA . ARG A 1 92 ? 7.869 12.989 13.560 1.00 79.00 92 ARG A CA 1
ATOM 714 C C . ARG A 1 92 ? 9.246 12.424 13.894 1.00 79.00 92 ARG A C 1
ATOM 716 O O . ARG A 1 92 ? 9.415 11.838 14.958 1.00 79.00 92 ARG A O 1
ATOM 723 N N . ARG A 1 93 ? 10.239 12.616 13.023 1.00 79.88 93 ARG A N 1
ATOM 724 C CA . ARG A 1 93 ? 11.631 12.182 13.255 1.00 79.88 93 ARG A CA 1
ATOM 725 C C . ARG A 1 93 ? 12.532 13.347 13.658 1.00 79.88 93 ARG A C 1
ATOM 727 O O . ARG A 1 93 ? 12.341 14.470 13.195 1.00 79.88 93 ARG A O 1
ATOM 734 N N . ASP A 1 94 ? 13.521 13.074 14.505 1.00 79.94 94 ASP A N 1
ATOM 735 C CA . ASP A 1 94 ? 14.607 14.011 14.801 1.00 79.94 94 ASP A CA 1
ATOM 736 C C . ASP A 1 94 ? 15.709 13.880 13.747 1.00 79.94 94 ASP A C 1
ATOM 738 O O . ASP A 1 94 ? 16.555 12.985 13.805 1.00 79.94 94 ASP A O 1
ATOM 742 N N . TYR A 1 95 ? 15.717 14.790 12.777 1.00 78.69 95 TYR A N 1
ATOM 743 C CA . TYR A 1 95 ? 16.747 14.807 11.739 1.00 78.69 95 TYR A CA 1
ATOM 744 C C . TYR A 1 95 ? 18.103 15.344 12.219 1.00 78.69 95 TYR A C 1
ATOM 746 O O . TYR A 1 95 ? 19.088 15.225 11.495 1.00 78.69 95 TYR A O 1
ATOM 754 N N . SER A 1 96 ? 18.186 15.901 13.434 1.00 81.56 96 SER A N 1
ATOM 755 C CA . SER A 1 96 ? 19.440 16.433 13.986 1.00 81.56 96 SER A CA 1
ATOM 756 C C . SER A 1 96 ? 20.371 15.348 14.534 1.00 81.56 96 SER A C 1
ATOM 758 O O . SER A 1 96 ? 21.558 15.600 14.747 1.00 81.56 96 SER A O 1
ATOM 760 N N . ARG A 1 97 ? 19.854 14.134 14.766 1.00 78.38 97 ARG A N 1
ATOM 761 C CA . ARG A 1 97 ? 20.594 13.020 15.371 1.00 78.38 97 ARG A CA 1
ATOM 762 C C . ARG A 1 97 ? 20.368 11.726 14.601 1.00 78.38 97 ARG A C 1
ATOM 764 O O . ARG A 1 97 ? 19.258 11.441 14.164 1.00 78.38 97 ARG A O 1
ATOM 771 N N . VAL A 1 98 ? 21.416 10.913 14.492 1.00 78.00 98 VAL A N 1
ATOM 772 C CA . VAL A 1 98 ? 21.345 9.547 13.957 1.00 78.00 98 VAL A CA 1
ATOM 773 C C . VAL A 1 98 ? 21.718 8.587 15.080 1.00 78.00 98 VAL A C 1
ATOM 775 O O . VAL A 1 98 ? 22.811 8.674 15.633 1.00 78.00 98 VAL A O 1
ATOM 778 N N . VAL A 1 99 ? 20.807 7.680 15.425 1.00 76.19 99 VAL A N 1
ATOM 779 C CA . VAL A 1 99 ? 21.004 6.642 16.445 1.00 76.19 99 VAL A CA 1
ATOM 780 C C . VAL A 1 99 ? 20.790 5.294 15.762 1.00 76.19 99 VAL A C 1
ATOM 782 O O . VAL A 1 99 ? 19.756 5.073 15.140 1.00 76.19 99 VAL A O 1
ATOM 785 N N . ASN A 1 100 ? 21.776 4.394 15.824 1.00 73.69 100 ASN A N 1
ATOM 786 C CA . ASN A 1 100 ? 21.717 3.070 15.180 1.00 73.69 100 ASN A CA 1
ATOM 787 C C . ASN A 1 100 ? 21.387 3.114 13.671 1.00 73.69 100 ASN A C 1
ATOM 789 O O . ASN A 1 100 ? 20.624 2.300 13.158 1.00 73.69 100 ASN A O 1
ATOM 793 N N . GLY A 1 101 ? 21.945 4.094 12.954 1.00 77.38 101 GLY A N 1
ATOM 794 C CA . GLY A 1 101 ? 21.774 4.231 11.5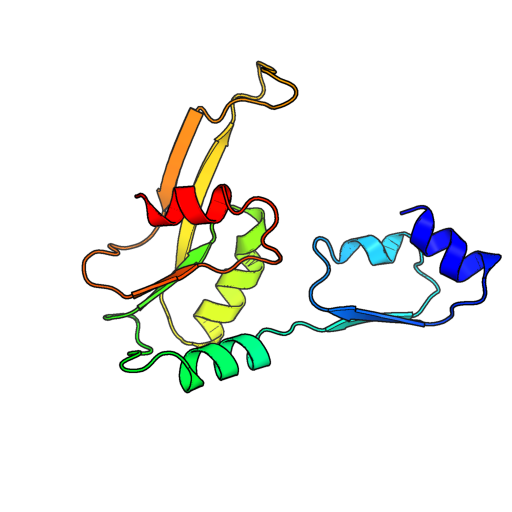03 1.00 77.38 101 GLY A CA 1
ATOM 795 C C . GLY A 1 101 ? 20.424 4.802 11.054 1.00 77.38 101 GLY A C 1
ATOM 796 O O . GLY A 1 101 ? 20.174 4.868 9.853 1.00 77.38 101 GLY A O 1
ATOM 797 N N . ARG A 1 102 ? 19.556 5.235 11.981 1.00 73.75 102 ARG A N 1
ATOM 798 C CA . ARG A 1 102 ? 18.272 5.882 11.669 1.00 73.75 102 ARG A CA 1
ATOM 799 C C . ARG A 1 102 ? 18.060 7.139 12.515 1.00 73.75 102 ARG A C 1
ATOM 801 O O . ARG A 1 102 ? 18.583 7.268 13.619 1.00 73.75 102 ARG A O 1
ATOM 808 N N . ASN A 1 103 ? 17.281 8.082 11.994 1.00 78.31 103 ASN A N 1
ATOM 809 C CA . ASN A 1 103 ? 16.803 9.221 12.774 1.00 78.31 103 ASN A CA 1
ATOM 810 C C . ASN A 1 103 ? 15.731 8.746 13.772 1.00 78.31 103 ASN A C 1
ATOM 812 O O . ASN A 1 103 ? 14.786 8.076 13.340 1.00 78.31 103 ASN A O 1
ATOM 816 N N . PRO A 1 104 ? 15.854 9.056 15.076 1.00 78.31 104 PRO A N 1
ATOM 817 C CA . PRO A 1 104 ? 14.908 8.583 16.078 1.00 78.31 104 PRO A CA 1
ATOM 818 C C . PRO A 1 104 ? 13.526 9.221 15.887 1.00 78.31 104 PRO A C 1
ATOM 820 O O . PRO A 1 104 ? 13.407 10.384 15.492 1.00 78.31 104 PRO A O 1
ATOM 823 N N . ILE A 1 105 ? 12.474 8.448 16.166 1.00 73.06 105 ILE A N 1
ATOM 824 C CA . ILE A 1 105 ? 11.084 8.914 16.121 1.00 73.06 105 ILE A CA 1
ATOM 825 C C . ILE A 1 105 ? 10.800 9.662 17.427 1.00 73.06 105 ILE A C 1
ATOM 827 O O . ILE A 1 105 ? 10.896 9.094 18.510 1.00 73.06 105 ILE A O 1
ATOM 831 N N . LEU A 1 106 ? 10.480 10.949 17.316 1.00 71.75 106 LEU A N 1
ATOM 832 C CA . LEU A 1 106 ? 10.127 11.824 18.433 1.00 71.75 106 LEU A CA 1
ATOM 833 C C . LEU A 1 106 ? 8.674 11.642 18.865 1.00 71.75 106 LEU A C 1
ATOM 835 O O . LEU A 1 106 ? 8.365 11.768 20.045 1.00 71.75 106 LEU A O 1
ATOM 839 N N . GLN A 1 107 ? 7.779 11.412 17.904 1.00 70.69 107 GLN A N 1
ATOM 840 C CA . GLN A 1 107 ? 6.350 11.325 18.164 1.00 70.69 107 GLN A CA 1
ATOM 841 C C . GLN A 1 107 ? 5.662 10.460 17.112 1.00 70.69 107 GLN A C 1
ATOM 843 O O . GLN A 1 107 ? 5.930 10.603 15.916 1.00 70.69 107 GLN A O 1
ATOM 848 N N . HIS A 1 108 ? 4.759 9.605 17.582 1.00 77.38 108 HIS A N 1
ATOM 849 C CA . HIS A 1 108 ? 3.775 8.899 16.776 1.00 77.38 108 HIS A CA 1
ATOM 850 C C . HIS A 1 108 ? 2.413 9.494 17.124 1.00 77.38 108 HIS A C 1
ATOM 852 O O . HIS A 1 108 ? 1.971 9.378 18.265 1.00 77.38 108 HIS A O 1
ATOM 858 N N . GLN A 1 109 ? 1.803 10.221 16.192 1.00 83.69 109 GLN A N 1
ATOM 859 C CA . GLN A 1 109 ? 0.535 10.903 16.432 1.00 83.69 109 GLN A CA 1
ATOM 860 C C . GLN A 1 109 ? -0.498 10.459 15.408 1.00 83.69 109 GLN A C 1
ATOM 862 O O . GLN A 1 109 ? -0.248 10.544 14.209 1.00 83.69 109 GLN A O 1
ATOM 867 N N . PHE A 1 110 ? -1.665 10.038 15.885 1.00 89.56 110 PHE A N 1
ATOM 868 C CA . PHE A 1 110 ? -2.816 9.812 15.026 1.00 89.56 110 PHE A CA 1
ATOM 869 C C . PHE A 1 110 ? -3.456 11.146 14.614 1.00 89.56 110 PHE A C 1
ATOM 871 O O . PHE A 1 110 ? -3.671 12.029 15.449 1.00 89.56 110 PHE A O 1
ATOM 878 N N . LEU A 1 111 ? -3.753 11.284 13.325 1.00 91.56 111 LEU A N 1
ATOM 879 C CA . LEU A 1 111 ? -4.434 12.416 12.710 1.00 91.56 111 LEU A CA 1
ATOM 880 C C . LEU A 1 111 ? -5.692 11.891 12.011 1.00 91.56 111 LEU A C 1
ATOM 882 O O . LEU A 1 111 ? -5.595 11.192 11.006 1.00 91.56 111 LEU A O 1
ATOM 886 N N . GLY A 1 112 ? -6.870 12.221 12.533 1.00 90.56 112 GLY A N 1
ATOM 887 C CA . GLY A 1 112 ? -8.149 11.747 12.004 1.00 90.56 112 GLY A CA 1
ATOM 888 C C . GLY A 1 112 ? -9.311 12.080 12.936 1.00 90.56 112 GLY A C 1
ATOM 889 O O . GLY A 1 112 ? -9.116 12.698 13.987 1.00 90.56 112 GLY A O 1
ATOM 890 N N . SER A 1 113 ? -10.524 11.686 12.543 1.00 90.62 113 SER A N 1
ATOM 891 C CA . SER A 1 113 ? -11.693 11.699 13.432 1.00 90.62 113 SER A CA 1
ATOM 892 C C . SER A 1 113 ? -11.589 10.582 14.481 1.00 90.62 113 SER A C 1
ATOM 894 O O . SER A 1 113 ? -10.684 9.751 14.428 1.00 90.62 113 SER A O 1
ATOM 896 N N . ASN A 1 114 ? -12.480 10.578 15.478 1.00 90.62 114 ASN A N 1
ATOM 897 C CA . ASN A 1 114 ? -12.461 9.546 16.516 1.00 90.62 114 ASN A CA 1
ATOM 898 C C . ASN A 1 114 ? -12.600 8.138 15.900 1.00 90.62 114 ASN A C 1
ATOM 900 O O . ASN A 1 114 ? -13.476 7.915 15.059 1.00 90.62 114 ASN A O 1
ATOM 904 N N . ILE A 1 115 ? -11.744 7.217 16.346 1.00 91.56 115 ILE A N 1
ATOM 905 C CA . ILE A 1 115 ? -11.697 5.811 15.914 1.00 91.56 115 ILE A CA 1
ATOM 906 C C . ILE A 1 115 ? -12.374 4.861 16.907 1.00 91.56 115 ILE A C 1
ATOM 908 O O . ILE A 1 115 ? -12.537 3.683 16.612 1.00 91.56 115 ILE A O 1
ATOM 912 N N . GLU A 1 116 ? -12.754 5.350 18.089 1.00 92.88 116 GLU A N 1
ATOM 913 C CA . GLU A 1 116 ? -13.360 4.524 19.132 1.00 92.88 116 GLU A CA 1
ATOM 914 C C . GLU A 1 116 ? -14.638 3.835 18.632 1.00 92.88 116 GLU A C 1
ATOM 916 O O . GLU A 1 116 ? -15.552 4.487 18.125 1.00 92.88 116 GLU A O 1
ATOM 921 N N . GLY A 1 117 ? -14.688 2.509 18.786 1.00 92.94 117 GLY A N 1
ATOM 922 C CA . GLY A 1 117 ? -15.822 1.685 18.365 1.00 92.94 117 GLY A CA 1
ATOM 923 C C . GLY A 1 117 ? -15.918 1.427 16.858 1.00 92.94 117 GLY A C 1
ATOM 924 O O . GLY A 1 117 ? -16.911 0.842 16.436 1.00 92.94 117 GLY A O 1
ATOM 925 N N . LYS A 1 118 ? -14.922 1.847 16.065 1.00 95.00 118 LYS A N 1
ATOM 926 C CA . LYS A 1 118 ? -14.862 1.600 14.619 1.00 95.00 118 LYS A CA 1
ATOM 927 C C . LYS A 1 118 ? -13.885 0.485 14.262 1.00 95.00 118 LYS A C 1
ATOM 929 O O . LYS A 1 118 ? -12.847 0.329 14.906 1.00 95.00 118 LYS A O 1
ATOM 934 N N . ASP A 1 119 ? -14.161 -0.193 13.156 1.00 95.12 119 ASP A N 1
ATOM 935 C CA . ASP A 1 119 ? -13.191 -1.029 12.462 1.00 95.12 119 ASP A CA 1
ATOM 936 C C . ASP A 1 119 ? -12.148 -0.161 11.747 1.00 95.12 119 ASP A C 1
ATOM 938 O O . ASP A 1 119 ? -12.466 0.826 11.072 1.00 95.12 119 ASP A O 1
ATOM 942 N N . VAL A 1 120 ? -10.875 -0.535 11.877 1.00 94.94 120 VAL A N 1
ATOM 943 C CA . VAL A 1 120 ? -9.749 0.223 11.318 1.00 94.94 120 VAL A CA 1
ATOM 944 C C . VAL A 1 120 ? -9.048 -0.592 10.237 1.00 94.94 120 VAL A C 1
ATOM 946 O O . VAL A 1 120 ? -8.382 -1.589 10.512 1.00 94.94 120 VAL A O 1
ATOM 949 N N . MET A 1 121 ? -9.147 -0.128 8.992 1.00 95.44 121 MET A N 1
ATOM 950 C CA . MET A 1 121 ? -8.441 -0.704 7.851 1.00 95.44 121 MET A CA 1
ATOM 951 C C . MET A 1 121 ? -7.106 0.002 7.640 1.00 95.44 121 MET A C 1
ATOM 953 O O . MET A 1 121 ? -7.048 1.088 7.064 1.00 95.44 121 MET A O 1
ATOM 957 N N . VAL A 1 122 ? -6.022 -0.639 8.069 1.00 94.88 122 VAL A N 1
ATOM 958 C CA . VAL A 1 122 ? -4.660 -0.152 7.824 1.00 94.88 122 VAL A CA 1
ATOM 959 C C . VAL A 1 122 ? -4.176 -0.643 6.463 1.00 94.88 122 VAL A C 1
ATOM 961 O O . VAL A 1 122 ? -4.207 -1.845 6.196 1.00 94.88 122 VAL A O 1
ATOM 964 N N . VAL A 1 123 ? -3.729 0.271 5.599 1.00 93.69 123 VAL A N 1
ATOM 965 C CA . VAL A 1 123 ? -3.310 -0.061 4.227 1.00 93.69 123 VAL A CA 1
ATOM 966 C C . VAL A 1 123 ? -1.893 0.429 3.960 1.00 93.69 123 VAL A C 1
ATOM 968 O O . VAL A 1 123 ? -1.581 1.594 4.184 1.00 93.69 123 VAL A O 1
ATOM 971 N N . ASP A 1 124 ? -1.052 -0.449 3.417 1.00 92.69 124 ASP A N 1
ATOM 972 C CA . ASP A 1 124 ? 0.315 -0.136 2.990 1.00 92.69 124 ASP A CA 1
ATOM 973 C C . ASP A 1 124 ? 0.674 -0.910 1.713 1.00 92.69 124 ASP A C 1
ATOM 975 O O . ASP A 1 124 ? -0.089 -1.782 1.293 1.00 92.69 124 ASP A O 1
ATOM 979 N N . ASP A 1 125 ? 1.795 -0.582 1.069 1.00 92.12 125 ASP A N 1
ATOM 980 C CA . ASP A 1 125 ? 2.248 -1.287 -0.141 1.00 92.12 125 ASP A CA 1
ATOM 981 C C . ASP A 1 125 ? 2.840 -2.666 0.170 1.00 92.12 125 ASP A C 1
ATOM 983 O O . ASP A 1 125 ? 2.631 -3.629 -0.569 1.00 92.12 125 ASP A O 1
ATOM 987 N N . MET A 1 126 ? 3.573 -2.780 1.279 1.00 92.44 126 MET A N 1
ATOM 988 C CA . MET A 1 126 ? 4.209 -4.027 1.676 1.00 92.44 126 MET A CA 1
ATOM 989 C C . MET A 1 126 ? 4.400 -4.136 3.187 1.00 92.44 126 MET A C 1
ATOM 991 O O . MET A 1 126 ? 4.616 -3.157 3.892 1.00 92.44 126 MET A O 1
ATOM 995 N N . ILE A 1 127 ? 4.415 -5.371 3.688 1.00 92.44 127 ILE A N 1
ATOM 996 C CA . ILE A 1 127 ? 4.779 -5.674 5.073 1.00 92.44 127 ILE A CA 1
ATOM 997 C C . ILE A 1 127 ? 6.097 -6.446 5.056 1.00 92.44 127 ILE A C 1
ATOM 999 O O . ILE A 1 127 ? 6.177 -7.534 4.492 1.00 92.44 127 ILE A O 1
ATOM 1003 N N . SER A 1 128 ? 7.135 -5.872 5.671 1.00 91.88 128 SER A N 1
ATOM 1004 C CA . SER A 1 128 ? 8.452 -6.510 5.807 1.00 91.88 128 SER A CA 1
ATOM 1005 C C . SER A 1 128 ? 8.669 -7.050 7.225 1.00 91.88 128 SER A C 1
ATOM 1007 O O . SER A 1 128 ? 8.407 -8.221 7.476 1.00 91.88 128 SER A O 1
ATOM 1009 N N . SER A 1 129 ? 9.093 -6.209 8.178 1.00 92.88 129 SER A N 1
ATOM 1010 C CA . SER A 1 129 ? 9.224 -6.607 9.591 1.00 92.88 129 SER A CA 1
ATOM 1011 C C . SER A 1 129 ? 7.892 -6.622 10.346 1.00 92.88 129 SER A C 1
ATOM 1013 O O . SER A 1 129 ? 7.796 -7.229 11.407 1.00 92.88 129 SER A O 1
ATOM 1015 N N . GLY A 1 130 ? 6.877 -5.918 9.834 1.00 91.12 130 GLY A N 1
ATOM 1016 C CA . GLY A 1 130 ? 5.594 -5.725 10.513 1.00 91.12 130 GLY A CA 1
ATOM 1017 C C . GLY A 1 130 ? 5.602 -4.668 11.619 1.00 91.12 130 GLY A C 1
ATOM 1018 O O . GLY A 1 130 ? 4.543 -4.372 12.159 1.00 91.12 130 GLY A O 1
ATOM 1019 N N . GLU A 1 131 ? 6.746 -4.051 11.935 1.00 88.75 131 GLU A N 1
ATOM 1020 C CA . GLU A 1 131 ? 6.851 -3.077 13.034 1.00 88.75 131 GLU A CA 1
ATOM 1021 C C . GLU A 1 131 ? 5.884 -1.902 12.868 1.00 88.75 131 GLU A C 1
ATOM 1023 O O . GLU A 1 131 ? 5.162 -1.588 13.807 1.00 88.75 131 GLU A O 1
ATOM 1028 N N . SER A 1 132 ? 5.798 -1.312 11.669 1.00 86.50 132 SER A N 1
ATOM 1029 C CA . SER A 1 132 ? 4.854 -0.219 11.395 1.00 86.50 132 SER A CA 1
ATOM 1030 C C . SER A 1 132 ? 3.403 -0.622 11.669 1.00 86.50 132 SER A C 1
ATOM 1032 O O . SER A 1 132 ? 2.673 0.138 12.296 1.00 86.50 132 SER A O 1
ATOM 1034 N N . MET A 1 133 ? 3.002 -1.829 11.262 1.00 90.81 133 MET A N 1
ATOM 1035 C CA . MET A 1 133 ? 1.643 -2.339 11.472 1.00 90.81 133 MET A CA 1
ATOM 1036 C C . MET A 1 133 ? 1.359 -2.598 12.953 1.00 90.81 133 MET A C 1
ATOM 1038 O O . MET A 1 133 ? 0.307 -2.224 13.463 1.00 90.81 133 MET A O 1
ATOM 1042 N N . LEU A 1 134 ? 2.316 -3.196 13.665 1.00 91.56 134 LEU A N 1
ATOM 1043 C CA . LEU A 1 134 ? 2.198 -3.474 15.096 1.00 91.56 134 LEU A CA 1
ATOM 1044 C C . LEU A 1 134 ? 2.207 -2.197 15.943 1.00 91.56 134 LEU A C 1
ATOM 1046 O O . LEU A 1 134 ? 1.551 -2.157 16.978 1.00 91.56 134 LEU A O 1
ATOM 1050 N N . GLU A 1 135 ? 2.951 -1.166 15.541 1.00 87.94 135 GLU A N 1
ATOM 1051 C CA . GLU A 1 135 ? 2.911 0.148 16.190 1.00 87.94 135 GLU A CA 1
ATOM 1052 C C . GLU A 1 135 ? 1.532 0.786 16.045 1.00 87.94 135 GLU A C 1
ATOM 1054 O O . GLU A 1 135 ? 0.992 1.278 17.032 1.00 87.94 135 GLU A O 1
ATOM 1059 N N . VAL A 1 136 ? 0.948 0.745 14.847 1.00 87.94 136 VAL A N 1
ATOM 1060 C CA . VAL A 1 136 ? -0.406 1.255 14.598 1.00 87.94 136 VAL A CA 1
ATOM 1061 C C . VAL A 1 136 ? -1.441 0.490 15.424 1.00 87.94 136 VAL A C 1
ATOM 1063 O O . VAL A 1 136 ? -2.222 1.118 16.125 1.00 87.94 136 VAL A O 1
ATOM 1066 N N . ALA A 1 137 ? -1.394 -0.844 15.423 1.00 89.06 137 ALA A N 1
ATOM 1067 C CA . ALA A 1 137 ? -2.375 -1.687 16.113 1.00 89.06 137 ALA A CA 1
ATOM 1068 C C . ALA A 1 137 ? -2.302 -1.649 17.654 1.00 89.06 137 ALA A C 1
ATOM 1070 O O . ALA A 1 137 ? -3.213 -2.131 18.321 1.00 89.06 137 ALA A O 1
ATOM 1071 N N . LYS A 1 138 ? -1.205 -1.148 18.237 1.00 85.56 138 LYS A N 1
ATOM 1072 C CA . LYS A 1 138 ? -1.042 -1.025 19.698 1.00 85.56 138 LYS A CA 1
ATOM 1073 C C . LYS A 1 138 ? -1.660 0.245 20.289 1.00 85.56 138 LYS A C 1
ATOM 1075 O O . LYS A 1 138 ? -1.782 0.301 21.512 1.00 85.56 138 LYS A O 1
ATOM 1080 N N . ASN A 1 139 ? -1.912 1.262 19.465 1.00 60.62 139 ASN A N 1
ATOM 1081 C CA . ASN A 1 139 ? -2.455 2.555 19.896 1.00 60.62 139 ASN A CA 1
ATOM 1082 C C . ASN A 1 139 ? -3.981 2.540 19.863 1.00 60.62 139 ASN A C 1
ATOM 1084 O O . ASN A 1 139 ? -4.558 3.237 20.723 1.00 60.62 139 ASN A O 1
#

Secondary structure (DSSP, 8-state):
-HHHHIIIIIS---EEEEES-S-GGGGGGSTTSEEEEE--HHHHHHHHHHHSTT---STTTEEEEESSSTTHHHHHHHHHHHT-EEEEEEEEE-TT--BTTBPPEEEEEEESS--TTSEEEE--S--SSSHHHHHHHT-

pLDDT: mean 91.06, std 6.83, range [60.62, 97.44]

Radius of gyration: 18.35 Å; chains: 1; bounding box: 42×30×44 Å

InterPro domains:
  IPR000836 Phosphoribosyltransferase domain [PF00156] (39-137)
  IPR000836 Phosphoribosyltransferase domain [cd06223] (44-138)
  IPR005946 Ribose-phosphate pyrophosphokinase [PTHR10210] (4-138)
  IPR029057 Phosphoribosyltransferase-like [G3DSA:3.40.50.2020] (1-53)
  IPR029057 Phosphoribosyltransferase-like [G3DSA:3.40.50.2020] (54-139)
  IPR029057 Phosphoribosyltransferase-like [SSF53271] (6-138)

Sequence (139 aa):
AIALQELCNNMGVDNIITFDAHDPRVQNAIPLKGFENVQPAYQMIKALVNNVDDLHLDKEHMMVVSPDEGGMSRCIYYSTVLGLDLGMFYKRRDYSRVVNGRNPILQHQFLGSNIEGKDVMVVDDMISSGESMLEVAKN